Protein AF-A0AAJ2HGB0-F1 (afdb_monomer_lite)

pLDDT: mean 93.47, std 5.64, range [62.66, 98.25]

InterPro domains:
  IPR006119 Resolvase, N-terminal catalytic domain [PF00239] (1-36)
  IPR006119 Resolvase, N-terminal catalytic domain [PS51736] (1-35)
  IPR006120 Resolvase, HTH domain [PF02796] (39-81)
  IPR009057 Homedomain-like superfamily [SSF46689] (39-81)
  IPR036162 Resolvase-like, N-terminal catalytic domain superfamily [G3DSA:3.40.50.1390] (1-43)
  IPR036162 Resolvase-like, N-terminal catalytic domain superfamily [SSF53041] (1-36)

Radius of gyration: 23.84 Å; chains: 1; bounding box: 42×34×64 Å

Secondary structure (DSSP, 8-state):
-HHHHHHHHHHHHHHHHHHHHHHHHHHHHHHHHTT----SPPSS-HHHHHHHHHHHHTTSS-HHHHHHHTT--HHHHHHHHHHHH-

Sequence (86 aa):
MGRLLFNVLGMVAEFEADLIRARTREGMAVAKAKGRLRGKKPKLSTKQEAHLVALYRSGTHTTAEVAELFGVARSTVYRALQRAAT

Organism: NCBI:txid162393

Structure (mmCIF, N/CA/C/O backbone):
data_AF-A0AAJ2HGB0-F1
#
_entry.id   AF-A0AAJ2HGB0-F1
#
loop_
_atom_site.group_PDB
_atom_site.id
_atom_site.type_symbol
_atom_site.label_atom_id
_atom_site.label_alt_id
_atom_site.label_comp_id
_atom_site.label_asym_id
_atom_site.label_entity_id
_atom_site.label_seq_id
_atom_site.pdbx_PDB_ins_code
_atom_site.Cartn_x
_atom_site.Cartn_y
_atom_site.Cartn_z
_atom_site.occupancy
_atom_site.B_iso_or_equiv
_atom_site.auth_seq_id
_atom_site.auth_comp_id
_atom_site.auth_asym_id
_atom_site.auth_atom_id
_atom_site.pdbx_PDB_model_num
ATOM 1 N N . MET A 1 1 ? 24.688 19.261 -38.048 1.00 62.66 1 MET A N 1
ATOM 2 C CA . MET A 1 1 ? 25.043 17.888 -37.616 1.00 62.66 1 MET A CA 1
ATOM 3 C C . MET A 1 1 ? 24.744 17.592 -36.144 1.00 62.66 1 MET A C 1
ATOM 5 O O . MET A 1 1 ? 24.198 16.531 -35.884 1.00 62.66 1 MET A O 1
ATOM 9 N N . GLY A 1 2 ? 24.991 18.499 -35.186 1.00 84.88 2 GLY A N 1
ATOM 10 C CA . GLY A 1 2 ? 24.749 18.218 -33.753 1.00 84.88 2 GLY A CA 1
ATOM 11 C C . GLY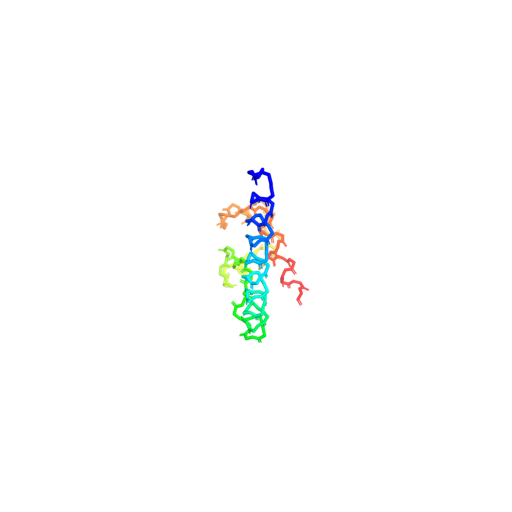 A 1 2 ? 23.300 17.872 -33.365 1.00 84.88 2 GLY A C 1
ATOM 12 O O . GLY A 1 2 ? 23.085 16.988 -32.546 1.00 84.88 2 GLY A O 1
ATOM 13 N N . ARG A 1 3 ? 22.296 18.496 -34.001 1.00 89.62 3 ARG A N 1
ATOM 14 C CA . ARG A 1 3 ? 20.871 18.228 -33.716 1.00 89.62 3 ARG A CA 1
ATOM 15 C C . ARG A 1 3 ? 20.424 16.816 -34.122 1.00 89.62 3 ARG A C 1
ATOM 17 O O . ARG A 1 3 ? 19.635 16.210 -33.413 1.00 89.62 3 ARG A O 1
ATOM 24 N N . LEU A 1 4 ? 20.941 16.285 -35.234 1.00 92.88 4 LEU A N 1
ATOM 25 C CA . LEU A 1 4 ? 20.618 14.925 -35.681 1.00 92.88 4 LEU A CA 1
ATOM 26 C C . LEU A 1 4 ? 21.216 13.881 -34.735 1.00 92.88 4 LEU A C 1
ATOM 28 O O . LEU A 1 4 ? 20.502 12.992 -34.289 1.00 92.88 4 LEU A O 1
ATOM 32 N N . LEU A 1 5 ? 22.495 14.036 -34.372 1.00 94.88 5 LEU A N 1
ATOM 33 C CA . LEU A 1 5 ? 23.151 13.145 -33.414 1.00 94.88 5 LEU A CA 1
ATOM 34 C C . LEU A 1 5 ? 22.453 13.172 -32.047 1.00 94.88 5 LEU A C 1
ATOM 36 O O . LEU A 1 5 ? 22.197 12.119 -31.475 1.00 94.88 5 LEU A O 1
ATOM 40 N N . PHE A 1 6 ? 22.095 14.359 -31.553 1.00 95.56 6 PHE A N 1
ATOM 41 C CA . PHE A 1 6 ? 21.358 14.506 -30.298 1.00 95.56 6 PHE A CA 1
ATOM 42 C C . PHE A 1 6 ? 20.016 13.760 -30.322 1.00 95.56 6 PHE A C 1
ATOM 44 O O . PHE A 1 6 ? 19.707 13.026 -29.389 1.00 95.56 6 PHE A O 1
ATOM 51 N N . ASN A 1 7 ? 19.253 13.884 -31.411 1.00 96.00 7 ASN A N 1
ATOM 52 C CA . ASN A 1 7 ? 17.972 13.192 -31.553 1.00 96.00 7 ASN A CA 1
ATOM 53 C C . ASN A 1 7 ? 18.136 11.667 -31.617 1.00 96.00 7 ASN A C 1
ATOM 55 O O . ASN A 1 7 ? 17.3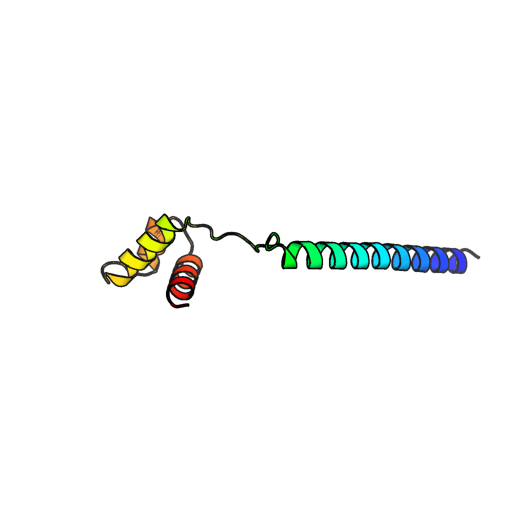63 10.948 -30.991 1.00 96.00 7 ASN A O 1
ATOM 59 N N . VAL A 1 8 ? 19.148 11.171 -32.337 1.00 96.75 8 VAL A N 1
ATOM 60 C CA . VAL A 1 8 ? 19.436 9.729 -32.410 1.00 96.75 8 VAL A CA 1
ATOM 61 C C . VAL A 1 8 ? 19.802 9.184 -31.031 1.00 96.75 8 VAL A C 1
ATOM 63 O O . VAL A 1 8 ? 19.253 8.170 -30.613 1.00 96.75 8 VAL A O 1
ATOM 66 N N . LEU A 1 9 ? 20.672 9.875 -30.293 1.00 97.00 9 LEU A N 1
ATOM 67 C CA . LEU A 1 9 ? 21.038 9.473 -28.933 1.00 97.00 9 LEU A CA 1
ATOM 68 C C . LEU A 1 9 ? 19.837 9.520 -27.978 1.00 97.00 9 LEU A C 1
ATOM 70 O O . LEU A 1 9 ? 19.686 8.623 -27.153 1.00 97.00 9 LEU A O 1
ATOM 74 N N . GLY A 1 10 ? 18.957 10.515 -28.121 1.00 97.62 10 GLY A N 1
ATOM 75 C CA . GLY A 1 10 ? 17.703 10.590 -27.368 1.00 97.62 10 GLY A CA 1
ATOM 76 C C . GLY A 1 10 ? 16.782 9.398 -27.639 1.00 97.62 10 GLY A C 1
ATOM 77 O O . GLY A 1 10 ? 16.281 8.789 -26.697 1.00 97.62 10 GLY A O 1
ATOM 78 N N . MET A 1 11 ? 16.626 9.011 -28.908 1.00 97.75 11 MET A N 1
ATOM 79 C CA . MET A 1 11 ? 15.826 7.847 -29.299 1.00 97.75 11 MET A CA 1
ATOM 80 C C . MET A 1 11 ? 16.400 6.538 -28.739 1.00 97.75 11 MET A C 1
ATOM 82 O O . MET A 1 11 ? 15.649 5.695 -28.253 1.00 97.75 11 MET A O 1
ATOM 86 N N . VAL A 1 12 ? 17.727 6.373 -28.765 1.00 97.69 12 VAL A N 1
ATOM 87 C CA . VAL A 1 12 ? 18.393 5.200 -28.173 1.00 97.69 12 VAL A CA 1
ATOM 88 C C . VAL A 1 12 ? 18.165 5.155 -26.661 1.00 97.69 12 VAL A C 1
ATOM 90 O O . VAL A 1 12 ? 17.792 4.109 -26.135 1.00 97.69 12 VAL A O 1
ATOM 93 N N . ALA A 1 13 ? 18.313 6.286 -25.968 1.00 97.81 13 ALA A N 1
ATOM 94 C CA . ALA A 1 13 ? 18.090 6.357 -24.526 1.00 97.81 13 ALA A CA 1
ATOM 95 C C . ALA A 1 13 ? 16.638 6.023 -24.136 1.00 97.81 13 ALA A C 1
ATOM 97 O O . ALA A 1 13 ? 16.402 5.333 -23.142 1.00 97.81 13 ALA A O 1
ATOM 98 N N . GLU A 1 14 ? 15.659 6.483 -24.918 1.00 97.75 14 GLU A N 1
ATOM 99 C CA . GLU A 1 14 ? 14.247 6.153 -24.709 1.00 97.75 14 GLU A CA 1
ATOM 100 C C . GLU A 1 14 ? 13.983 4.655 -24.914 1.00 97.75 14 GLU A C 1
ATOM 102 O O . GLU A 1 14 ? 13.381 4.012 -24.050 1.00 97.75 14 GLU A O 1
ATOM 107 N N . PHE A 1 15 ? 14.520 4.080 -25.994 1.00 97.88 15 PHE A N 1
ATOM 108 C CA . PHE A 1 15 ? 14.410 2.652 -26.286 1.00 97.88 15 PHE A CA 1
ATOM 109 C C . PHE A 1 15 ? 15.006 1.779 -25.171 1.00 97.88 15 PHE A C 1
ATOM 111 O O . PHE A 1 15 ? 14.371 0.827 -24.709 1.00 97.88 15 PHE A O 1
ATOM 118 N N . GLU A 1 16 ? 16.204 2.112 -24.687 1.00 98.19 16 GLU A N 1
ATOM 119 C CA . GLU A 1 16 ? 16.835 1.390 -23.579 1.00 98.19 16 GLU A CA 1
ATOM 120 C C . GLU A 1 16 ? 16.017 1.498 -22.286 1.00 98.19 16 GLU A C 1
ATOM 122 O O . GLU A 1 16 ? 15.816 0.498 -21.585 1.00 98.19 16 GLU A O 1
ATOM 127 N N . ALA A 1 17 ? 15.487 2.686 -21.979 1.00 97.88 17 ALA A N 1
ATOM 128 C CA . ALA A 1 17 ? 14.634 2.888 -20.815 1.00 97.88 17 ALA A CA 1
ATOM 129 C C . ALA A 1 17 ? 13.348 2.047 -20.895 1.00 97.88 17 ALA A C 1
ATOM 131 O O . ALA A 1 17 ? 12.920 1.471 -19.889 1.00 97.88 17 ALA A O 1
ATOM 132 N N . ASP A 1 18 ? 12.753 1.926 -22.080 1.00 98.06 18 ASP A N 1
ATOM 133 C CA . ASP A 1 18 ? 11.567 1.101 -22.301 1.00 98.06 18 ASP A CA 1
ATOM 134 C C . ASP A 1 18 ? 11.851 -0.394 -22.166 1.00 98.06 18 ASP A C 1
ATOM 136 O O . ASP A 1 18 ? 11.077 -1.101 -21.509 1.00 98.06 18 ASP A O 1
ATOM 140 N N . LEU A 1 19 ? 12.992 -0.876 -22.666 1.00 98.12 19 LEU A N 1
ATOM 141 C CA . LEU A 1 19 ? 13.423 -2.260 -22.452 1.00 98.12 19 LEU A CA 1
ATOM 142 C C . LEU A 1 19 ? 13.617 -2.582 -20.965 1.00 98.12 19 LEU A C 1
ATOM 144 O O . LEU A 1 19 ? 13.178 -3.635 -20.489 1.00 98.12 19 LEU A O 1
ATOM 148 N N . ILE A 1 20 ? 14.232 -1.671 -20.204 1.00 98.00 20 ILE A N 1
ATOM 149 C CA . ILE A 1 20 ? 14.400 -1.833 -18.754 1.00 98.00 20 ILE A CA 1
ATOM 150 C C . ILE A 1 20 ? 13.030 -1.906 -18.070 1.00 98.00 20 ILE A C 1
ATOM 152 O O . ILE A 1 20 ? 12.784 -2.821 -17.279 1.00 98.00 20 ILE A O 1
ATOM 156 N N . ARG A 1 21 ? 12.107 -0.996 -18.407 1.00 98.25 21 ARG A N 1
ATOM 157 C CA . ARG A 1 21 ? 10.741 -0.991 -17.856 1.00 98.25 21 ARG A CA 1
ATOM 158 C C . ARG A 1 21 ? 9.993 -2.282 -18.176 1.00 98.25 21 ARG A C 1
ATOM 160 O O . ARG A 1 21 ? 9.332 -2.817 -17.283 1.00 98.25 21 ARG A O 1
ATOM 167 N N . ALA A 1 22 ? 10.089 -2.784 -19.408 1.00 97.88 22 ALA A N 1
ATOM 168 C CA . ALA A 1 22 ? 9.454 -4.033 -19.824 1.00 97.88 22 ALA A CA 1
ATOM 169 C C . ALA A 1 22 ? 9.945 -5.209 -18.969 1.00 97.88 22 ALA A C 1
ATOM 171 O O . ALA A 1 22 ? 9.139 -5.884 -18.325 1.00 97.88 22 ALA A O 1
ATOM 172 N N . ARG A 1 23 ? 11.267 -5.356 -18.827 1.00 97.88 23 ARG A N 1
ATOM 173 C CA . ARG A 1 23 ? 11.874 -6.401 -17.991 1.00 97.88 23 ARG A CA 1
ATOM 174 C C . ARG A 1 23 ? 11.473 -6.283 -16.519 1.00 97.88 23 ARG A C 1
ATOM 176 O O . ARG A 1 23 ? 11.173 -7.287 -15.873 1.00 97.88 23 ARG A O 1
ATOM 183 N N . THR A 1 24 ? 11.433 -5.070 -15.964 1.00 97.50 24 THR A N 1
ATOM 184 C CA . THR A 1 24 ? 10.961 -4.860 -14.586 1.00 97.50 24 THR A CA 1
ATOM 185 C C . THR A 1 24 ? 9.496 -5.264 -14.436 1.00 97.50 24 THR A C 1
ATOM 187 O O . THR A 1 24 ? 9.148 -5.909 -13.449 1.00 97.50 24 THR A O 1
ATOM 190 N N . ARG A 1 25 ? 8.630 -4.929 -15.400 1.00 96.69 25 ARG A N 1
ATOM 191 C CA . ARG A 1 25 ? 7.209 -5.316 -15.380 1.00 96.69 25 ARG A CA 1
ATOM 192 C C . ARG A 1 25 ? 7.031 -6.831 -15.431 1.00 96.69 25 ARG A C 1
ATOM 194 O O . ARG A 1 25 ? 6.260 -7.357 -14.631 1.00 96.69 25 ARG A O 1
ATOM 201 N N . GLU A 1 26 ? 7.774 -7.525 -16.286 1.00 97.12 26 GLU A N 1
ATOM 202 C CA . GLU A 1 26 ? 7.788 -8.992 -16.344 1.00 97.12 26 GLU A CA 1
ATOM 203 C C . GLU A 1 26 ? 8.234 -9.602 -15.009 1.00 97.12 26 GLU A C 1
ATOM 205 O O . GLU A 1 26 ? 7.536 -10.438 -14.430 1.00 97.12 26 GLU A O 1
ATOM 210 N N . GLY A 1 27 ? 9.349 -9.119 -14.451 1.00 96.06 27 GLY A N 1
ATOM 211 C CA . GLY A 1 27 ? 9.839 -9.560 -13.144 1.00 96.06 27 GLY A CA 1
ATOM 212 C C . GLY A 1 27 ? 8.831 -9.310 -12.017 1.00 96.06 27 GLY A C 1
ATOM 213 O O . GLY A 1 27 ? 8.602 -10.183 -11.174 1.00 96.06 27 GLY A O 1
ATOM 214 N N . MET A 1 28 ? 8.171 -8.147 -12.021 1.00 96.06 28 MET A N 1
ATOM 215 C CA . MET A 1 28 ? 7.100 -7.826 -11.077 1.00 96.06 28 MET A CA 1
ATOM 216 C C . MET A 1 28 ? 5.892 -8.750 -11.243 1.00 96.06 28 MET A C 1
ATOM 218 O O . MET A 1 28 ? 5.335 -9.181 -10.235 1.00 96.06 28 MET A O 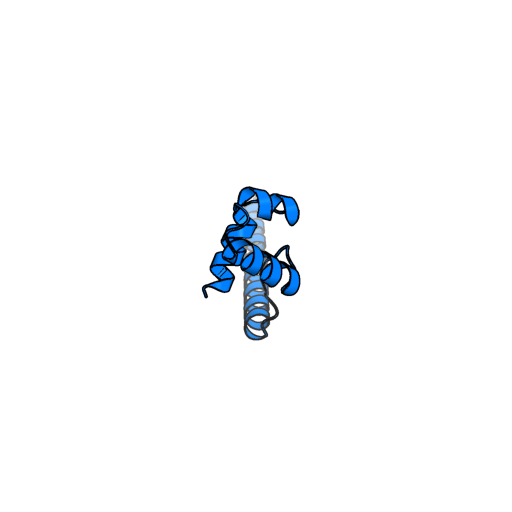1
ATOM 222 N N . ALA A 1 29 ? 5.494 -9.094 -12.471 1.00 94.88 29 ALA A N 1
ATOM 223 C CA . ALA A 1 29 ? 4.392 -10.021 -12.720 1.00 94.88 29 ALA A CA 1
ATOM 224 C C . ALA A 1 29 ? 4.688 -11.410 -12.129 1.00 94.88 29 ALA A C 1
ATOM 226 O O . ALA A 1 29 ? 3.862 -11.959 -11.396 1.00 94.88 29 ALA A O 1
ATOM 227 N N . VAL A 1 30 ? 5.905 -11.926 -12.333 1.00 96.06 30 VAL A N 1
ATOM 228 C CA . VAL A 1 30 ? 6.357 -13.193 -11.733 1.00 96.06 30 VAL A CA 1
ATOM 229 C C . VAL A 1 30 ? 6.385 -13.107 -10.202 1.00 96.06 30 VAL A C 1
ATOM 231 O O . VAL A 1 30 ? 5.912 -14.013 -9.512 1.00 96.06 30 VAL A O 1
ATOM 234 N N . ALA A 1 31 ? 6.905 -12.016 -9.633 1.00 94.69 31 ALA A N 1
ATOM 235 C CA . ALA A 1 31 ? 6.943 -11.820 -8.183 1.00 94.69 31 ALA A CA 1
ATOM 236 C C . ALA A 1 31 ? 5.538 -11.677 -7.565 1.00 94.69 31 ALA A C 1
ATOM 238 O O . ALA A 1 31 ? 5.303 -12.173 -6.458 1.00 94.69 31 ALA A O 1
ATOM 239 N N . LYS A 1 32 ? 4.602 -11.039 -8.280 1.00 92.12 32 LYS A N 1
ATOM 240 C CA . LYS A 1 32 ? 3.186 -10.932 -7.904 1.00 92.12 32 LYS A CA 1
ATOM 241 C C . LYS A 1 32 ? 2.516 -12.302 -7.899 1.00 92.12 32 LYS A C 1
ATOM 243 O O . LYS A 1 32 ? 1.883 -12.637 -6.903 1.00 92.12 32 LYS A O 1
ATOM 248 N N . ALA A 1 33 ? 2.711 -13.106 -8.947 1.00 92.56 33 ALA A N 1
ATOM 249 C CA . ALA A 1 33 ? 2.183 -14.470 -9.027 1.00 92.56 33 ALA A CA 1
ATOM 250 C C . ALA A 1 33 ? 2.704 -15.359 -7.882 1.00 92.56 33 ALA A C 1
ATOM 252 O O . ALA A 1 33 ? 1.959 -16.155 -7.322 1.00 92.56 33 ALA A O 1
ATOM 253 N N . LYS A 1 34 ? 3.959 -15.158 -7.458 1.00 94.44 34 LYS A N 1
ATOM 254 C CA . LYS A 1 34 ? 4.556 -15.826 -6.284 1.00 94.44 34 LYS A CA 1
ATOM 255 C C . LYS A 1 34 ? 4.147 -15.212 -4.933 1.00 94.44 34 LYS A C 1
ATOM 257 O O . LYS A 1 34 ? 4.684 -15.608 -3.902 1.00 94.44 34 LYS A O 1
ATOM 262 N N . GLY A 1 35 ? 3.274 -14.202 -4.911 1.00 89.50 35 GLY A N 1
ATOM 263 C CA . GLY A 1 35 ? 2.801 -13.544 -3.686 1.00 89.50 35 GLY A CA 1
ATOM 264 C C . GLY A 1 35 ? 3.865 -12.748 -2.915 1.00 89.50 35 GLY A C 1
ATOM 265 O O . GLY A 1 35 ? 3.648 -12.408 -1.748 1.00 89.50 35 GLY A O 1
ATOM 266 N N . ARG A 1 36 ? 5.016 -12.454 -3.540 1.00 89.38 36 ARG A N 1
ATOM 267 C CA . ARG A 1 36 ? 6.146 -11.734 -2.920 1.00 89.38 36 ARG A CA 1
ATOM 268 C C . ARG A 1 36 ? 5.943 -10.224 -2.903 1.00 89.38 36 ARG A C 1
ATOM 270 O O . ARG A 1 36 ? 6.424 -9.553 -1.994 1.00 89.38 36 ARG A O 1
ATOM 277 N N . LEU A 1 37 ? 5.209 -9.693 -3.880 1.00 85.25 37 LEU A N 1
ATOM 278 C CA . LEU A 1 37 ? 4.818 -8.287 -3.902 1.00 85.25 37 LEU A CA 1
ATOM 279 C C . LEU A 1 37 ? 3.636 -8.070 -2.961 1.00 85.25 37 LEU A C 1
ATOM 281 O O . LEU A 1 37 ? 2.473 -8.146 -3.351 1.00 85.25 37 LEU A O 1
ATOM 285 N N . ARG A 1 38 ? 3.955 -7.806 -1.697 1.00 78.31 38 ARG A N 1
ATOM 286 C CA . ARG A 1 38 ? 3.004 -7.295 -0.713 1.00 78.31 38 ARG A CA 1
ATOM 287 C C . ARG A 1 38 ? 3.306 -5.813 -0.553 1.00 78.31 38 ARG A C 1
ATOM 289 O O . ARG A 1 38 ? 4.468 -5.448 -0.394 1.00 78.31 38 ARG A O 1
ATOM 296 N N . GLY A 1 39 ? 2.280 -4.970 -0.668 1.00 85.62 39 GLY A N 1
ATOM 297 C CA . GLY A 1 39 ? 2.413 -3.528 -0.465 1.00 85.62 39 GLY A CA 1
ATOM 298 C C . GLY A 1 39 ? 2.929 -3.188 0.938 1.00 85.62 39 GLY A C 1
ATOM 299 O O . GLY A 1 39 ? 3.363 -4.056 1.699 1.00 85.62 39 GLY A O 1
ATOM 300 N N . LYS A 1 40 ? 2.860 -1.911 1.320 1.00 86.81 40 LYS A N 1
ATOM 301 C CA . LYS A 1 40 ? 3.307 -1.485 2.652 1.00 86.81 40 LYS A CA 1
ATOM 302 C C . LYS A 1 40 ? 2.631 -2.331 3.738 1.00 86.81 40 LYS A C 1
ATOM 304 O O . LYS A 1 40 ? 1.405 -2.337 3.846 1.00 86.81 40 LYS A O 1
ATOM 309 N N . LYS A 1 41 ? 3.440 -3.030 4.540 1.00 87.19 41 LYS A N 1
ATOM 310 C CA . LYS A 1 41 ? 2.945 -3.817 5.673 1.00 87.19 41 LYS A CA 1
ATOM 311 C C . LYS A 1 41 ? 2.191 -2.900 6.651 1.00 87.19 41 LYS A C 1
ATOM 313 O O . LYS A 1 41 ? 2.606 -1.746 6.824 1.00 87.19 41 LYS A O 1
ATOM 318 N N . PRO A 1 42 ? 1.105 -3.376 7.287 1.00 88.75 42 PRO A N 1
ATOM 319 C CA . PRO A 1 42 ? 0.456 -2.639 8.364 1.00 88.75 42 PRO A CA 1
ATOM 320 C C . PRO A 1 42 ? 1.463 -2.239 9.450 1.00 88.75 42 PRO A C 1
ATOM 322 O O . PRO A 1 42 ? 2.415 -2.969 9.719 1.00 88.75 42 PRO A O 1
ATOM 325 N N . LYS A 1 43 ? 1.257 -1.065 10.062 1.00 89.25 43 LYS A N 1
ATOM 326 C CA . LYS A 1 43 ? 2.103 -0.584 11.170 1.00 89.25 43 LYS A CA 1
ATOM 327 C C . LYS A 1 43 ? 1.974 -1.449 12.426 1.00 89.25 43 LYS A C 1
ATOM 329 O O . LYS A 1 43 ? 2.904 -1.503 13.218 1.00 89.25 43 LYS A O 1
ATOM 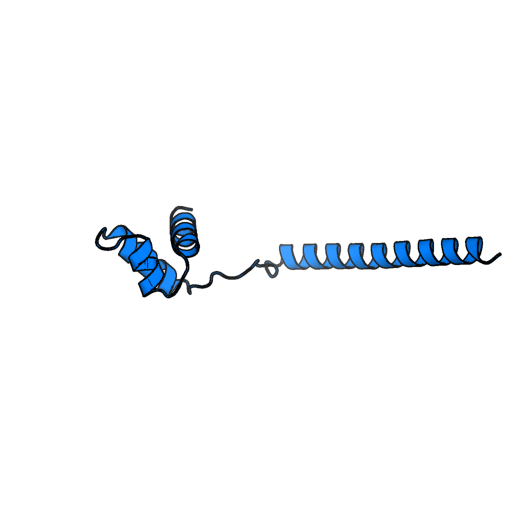334 N N . LEU A 1 44 ? 0.814 -2.073 12.604 1.00 93.19 44 LEU A N 1
ATOM 335 C CA . LEU A 1 44 ? 0.499 -2.923 13.742 1.00 93.19 44 LEU A CA 1
ATOM 336 C C . LEU A 1 44 ? 0.710 -4.385 13.356 1.00 93.19 44 LEU A C 1
ATOM 338 O O . LEU A 1 44 ? 0.405 -4.792 12.233 1.00 93.19 44 LEU A O 1
ATOM 342 N N . SER A 1 45 ? 1.220 -5.177 14.295 1.00 93.69 45 SER A N 1
ATOM 343 C CA . SER A 1 45 ? 1.207 -6.634 14.170 1.00 93.69 45 SER A CA 1
ATOM 344 C C . SER A 1 45 ? -0.228 -7.164 14.198 1.00 93.69 45 SER A C 1
ATOM 346 O O . SER A 1 45 ? -1.124 -6.523 14.743 1.00 93.69 45 SER A O 1
ATOM 348 N N . THR A 1 46 ? -0.450 -8.376 13.690 1.00 92.56 46 THR A N 1
ATOM 349 C CA . THR A 1 46 ? -1.775 -9.021 13.709 1.00 92.56 46 THR A CA 1
ATOM 350 C C . THR A 1 46 ? -2.360 -9.110 15.123 1.00 92.56 46 THR A C 1
ATOM 352 O O . THR A 1 46 ? -3.555 -8.907 15.306 1.00 92.56 46 THR A O 1
ATOM 355 N N . LYS A 1 47 ? -1.516 -9.348 16.140 1.00 94.88 47 LYS A N 1
ATOM 356 C CA . LYS A 1 47 ? -1.939 -9.383 17.550 1.00 94.88 47 LYS A CA 1
ATOM 357 C C . LYS A 1 47 ? -2.372 -8.005 18.052 1.00 94.88 47 LYS A C 1
ATOM 359 O O . LYS A 1 47 ? -3.415 -7.890 18.686 1.00 94.88 47 LYS A O 1
ATOM 364 N N . GLN A 1 48 ? -1.590 -6.967 17.752 1.00 95.19 48 GLN A N 1
ATOM 365 C CA . GLN A 1 48 ? -1.943 -5.591 18.113 1.00 95.19 48 GLN A CA 1
ATOM 366 C C . GLN A 1 48 ? -3.216 -5.141 17.404 1.00 95.19 48 GLN A C 1
ATOM 368 O O . GLN A 1 48 ? -4.050 -4.491 18.013 1.00 95.19 48 GLN A O 1
ATOM 373 N N . GLU A 1 49 ? -3.384 -5.511 16.138 1.00 95.06 49 GLU A N 1
ATOM 374 C CA . GLU A 1 49 ? -4.582 -5.191 15.374 1.00 95.06 49 GLU A CA 1
ATOM 375 C C . GLU A 1 49 ? -5.825 -5.877 15.951 1.00 95.06 49 GLU A C 1
ATOM 377 O O . GLU A 1 49 ? -6.840 -5.217 16.151 1.00 95.06 49 GLU A O 1
ATOM 382 N N . ALA A 1 50 ? -5.735 -7.161 16.307 1.00 94.94 50 ALA A N 1
ATOM 383 C CA . ALA A 1 50 ? -6.826 -7.871 16.972 1.00 94.94 50 ALA A CA 1
ATOM 384 C C . ALA A 1 50 ? -7.185 -7.235 18.326 1.00 94.94 50 ALA A C 1
ATOM 386 O O . ALA A 1 50 ? -8.363 -7.030 18.615 1.00 94.94 50 ALA A O 1
ATOM 387 N N . HIS A 1 51 ? -6.177 -6.869 19.125 1.00 95.50 51 HIS A N 1
ATOM 388 C CA . HIS A 1 51 ? -6.389 -6.189 20.402 1.00 95.50 51 HIS A CA 1
ATOM 389 C C . HIS A 1 51 ? -7.052 -4.819 20.209 1.00 95.50 51 HIS A C 1
ATOM 391 O O . HIS A 1 51 ? -8.023 -4.502 20.889 1.00 95.50 51 HIS A O 1
ATOM 397 N N . LEU A 1 52 ? -6.585 -4.043 19.233 1.00 95.56 52 LEU A N 1
ATOM 398 C CA . LEU A 1 52 ? -7.150 -2.747 18.874 1.00 95.56 52 LEU A CA 1
ATOM 399 C C . LEU A 1 52 ? -8.626 -2.863 18.474 1.00 95.56 52 LEU A C 1
ATOM 401 O O . LEU A 1 52 ? -9.460 -2.093 18.945 1.00 95.56 52 LEU A O 1
ATOM 405 N N . VAL A 1 53 ? -8.959 -3.837 17.622 1.00 95.19 53 VAL A N 1
ATOM 406 C CA . VAL A 1 53 ? -10.336 -4.074 17.166 1.00 95.19 53 VAL A CA 1
ATOM 407 C C . VAL A 1 53 ? -11.231 -4.515 18.325 1.00 95.19 53 VAL A C 1
ATOM 409 O O . VAL A 1 53 ? -12.359 -4.038 18.426 1.00 95.19 53 VAL A O 1
ATOM 412 N N . ALA A 1 54 ? -10.743 -5.389 19.209 1.00 95.25 54 ALA A N 1
ATOM 413 C CA . ALA A 1 54 ? -11.481 -5.812 20.397 1.00 95.25 54 ALA A CA 1
ATOM 414 C C . ALA A 1 54 ? -11.760 -4.634 21.344 1.00 95.25 54 ALA A C 1
ATOM 416 O O . ALA A 1 54 ? -12.897 -4.463 21.777 1.00 95.25 54 ALA A O 1
ATOM 417 N N . LEU A 1 55 ? -10.755 -3.789 21.593 1.00 94.88 55 LEU A N 1
ATOM 418 C CA . LEU A 1 55 ? -10.874 -2.610 22.453 1.00 94.88 55 LEU A CA 1
ATOM 419 C C . LEU A 1 55 ? -11.835 -1.559 21.883 1.00 94.88 55 LEU A C 1
ATOM 421 O O . LEU A 1 55 ? -12.576 -0.915 22.616 1.00 94.88 55 LEU A O 1
ATOM 425 N N . TYR A 1 56 ? -11.855 -1.390 20.562 1.00 93.88 56 TYR A N 1
ATOM 426 C CA . TYR A 1 56 ? -12.845 -0.525 19.927 1.00 93.88 56 TYR A CA 1
ATOM 427 C C . TYR A 1 56 ? -14.262 -1.112 20.041 1.00 93.88 56 TYR A C 1
ATOM 429 O O . TYR A 1 56 ? -15.212 -0.400 20.361 1.00 93.88 56 TYR A O 1
ATOM 437 N N . ARG A 1 57 ? -14.413 -2.425 19.816 1.00 94.00 57 ARG A N 1
ATOM 438 C CA . ARG A 1 57 ? -15.710 -3.122 19.882 1.00 94.00 57 ARG A CA 1
ATOM 439 C C . ARG A 1 57 ? -16.286 -3.217 21.295 1.00 94.00 57 ARG A C 1
ATOM 441 O O . ARG A 1 57 ? -17.500 -3.335 21.413 1.00 94.00 57 ARG A O 1
ATOM 448 N N . SER A 1 58 ? -15.469 -3.139 22.348 1.00 93.81 58 SER A N 1
ATOM 449 C CA . SER A 1 58 ? -15.978 -3.070 23.724 1.00 93.81 58 SER A CA 1
ATOM 450 C C . SER A 1 58 ? -16.708 -1.760 24.029 1.00 93.81 58 SER A C 1
ATOM 452 O O . SER A 1 58 ? -17.358 -1.669 25.064 1.00 93.81 58 SER A O 1
ATOM 454 N N . GLY A 1 59 ? -16.602 -0.745 23.161 1.00 91.25 59 GLY A N 1
ATOM 455 C CA . GLY A 1 59 ? -17.302 0.534 23.313 1.00 91.25 59 GLY A CA 1
ATOM 456 C C . GLY A 1 59 ? -16.768 1.416 24.445 1.00 91.25 59 GLY A C 1
ATOM 457 O O . GLY A 1 59 ? -17.351 2.453 24.735 1.00 91.25 59 GLY A O 1
ATOM 458 N N . THR A 1 60 ? -15.663 1.019 25.081 1.00 91.62 60 THR A N 1
ATOM 459 C CA . THR A 1 60 ? -15.078 1.717 26.235 1.00 91.62 60 THR A CA 1
ATOM 460 C C . THR A 1 60 ? -14.148 2.861 25.848 1.00 91.62 60 THR A C 1
ATOM 462 O O . THR A 1 60 ? -13.861 3.701 26.690 1.00 91.62 60 THR A O 1
ATOM 465 N N . HIS A 1 61 ? -13.669 2.890 24.602 1.00 92.88 61 HIS A N 1
ATOM 466 C CA . HIS A 1 61 ? -12.727 3.893 24.111 1.00 92.88 61 HIS A CA 1
ATOM 467 C C . HIS A 1 61 ? -13.182 4.446 22.762 1.00 92.88 61 HIS A C 1
ATOM 469 O O . HIS A 1 61 ? -13.642 3.719 21.876 1.00 92.88 61 HIS A O 1
ATOM 475 N N . THR A 1 62 ? -12.987 5.742 22.577 1.00 93.94 62 THR A N 1
ATOM 476 C CA . THR A 1 62 ? -13.150 6.425 21.297 1.00 93.94 62 THR A CA 1
ATOM 477 C C . THR A 1 62 ? -12.034 6.042 20.320 1.00 93.94 62 THR A C 1
ATOM 479 O O . THR A 1 62 ? -10.955 5.581 20.693 1.00 93.94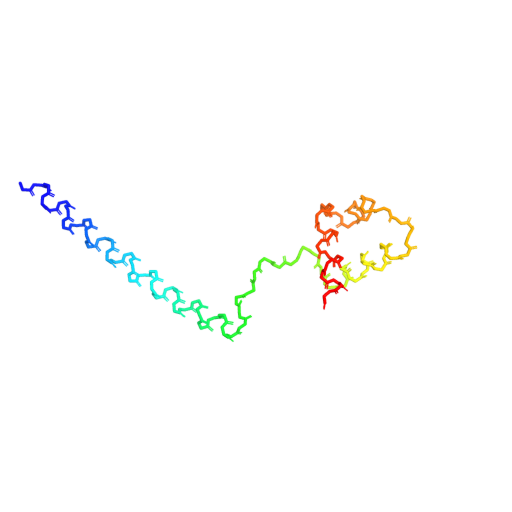 62 THR A O 1
ATOM 482 N N . THR A 1 63 ? -12.242 6.296 19.024 1.00 93.50 63 THR A N 1
ATOM 483 C CA . THR A 1 63 ? -11.196 6.064 18.009 1.00 93.50 63 THR A CA 1
ATOM 484 C C . THR A 1 63 ? -9.941 6.912 18.230 1.00 93.50 63 THR A C 1
ATOM 486 O O . THR A 1 63 ? -8.869 6.533 17.758 1.00 93.50 63 THR A O 1
ATOM 489 N N . ALA A 1 64 ? -10.064 8.056 18.912 1.00 95.25 64 ALA A N 1
ATOM 490 C CA . ALA A 1 64 ? -8.943 8.922 19.254 1.00 95.25 64 ALA A CA 1
ATOM 491 C C . ALA A 1 64 ? -8.098 8.320 20.385 1.00 95.25 64 ALA A C 1
ATOM 493 O O . ALA A 1 64 ? -6.888 8.197 20.222 1.00 95.25 64 ALA A O 1
ATOM 494 N N . GLU A 1 65 ? -8.733 7.855 21.460 1.00 95.75 65 GLU A N 1
ATOM 495 C CA . GLU A 1 65 ? -8.040 7.220 22.591 1.00 95.75 65 GLU A CA 1
ATOM 496 C C . GLU A 1 65 ? -7.365 5.914 22.164 1.00 95.75 65 GLU A C 1
ATOM 498 O O . GLU A 1 65 ? -6.208 5.666 22.488 1.00 95.75 65 GLU A O 1
ATOM 503 N N . VAL A 1 66 ? -8.038 5.103 21.341 1.00 95.81 66 VAL A N 1
ATOM 504 C CA . VAL A 1 66 ? -7.432 3.891 20.768 1.00 95.81 66 VAL A CA 1
ATOM 505 C C . VAL A 1 66 ? -6.227 4.234 19.883 1.00 95.81 66 VAL A C 1
ATOM 507 O O . VAL A 1 66 ? -5.222 3.528 19.892 1.00 95.81 66 VAL A O 1
ATOM 510 N N . ALA A 1 67 ? -6.296 5.314 19.104 1.00 96.25 67 ALA A N 1
ATOM 511 C CA . ALA A 1 67 ? -5.172 5.751 18.281 1.00 96.25 67 ALA A CA 1
ATOM 512 C C . ALA A 1 67 ? -3.958 6.140 19.145 1.00 96.25 67 ALA A C 1
ATOM 514 O O . ALA A 1 67 ? -2.837 5.723 18.846 1.00 96.25 67 ALA A O 1
ATOM 515 N N . GLU A 1 68 ? -4.196 6.874 20.229 1.00 96.69 68 GLU A N 1
ATOM 516 C CA . GLU A 1 68 ? -3.172 7.289 21.186 1.00 96.69 68 GLU A CA 1
ATOM 517 C C . GLU A 1 68 ? -2.539 6.095 21.912 1.00 96.69 68 GLU A C 1
ATOM 519 O O . GLU A 1 68 ? -1.319 5.936 21.867 1.00 96.69 68 GLU A O 1
ATOM 524 N N . LEU A 1 69 ? -3.355 5.187 22.461 1.00 95.31 69 LEU A N 1
ATOM 525 C CA . LEU A 1 69 ? -2.902 3.981 23.170 1.00 95.31 69 LEU A CA 1
ATOM 526 C C . LEU A 1 69 ? -1.975 3.098 22.325 1.00 95.31 69 LEU A C 1
ATOM 528 O O . LEU A 1 69 ? -1.041 2.486 22.840 1.00 95.31 69 LEU A O 1
ATOM 532 N N . PHE A 1 70 ? -2.230 3.023 21.018 1.00 94.88 70 PHE A N 1
ATOM 533 C CA . PHE A 1 70 ? -1.438 2.218 20.089 1.00 94.88 70 PHE A CA 1
ATOM 534 C C . PHE A 1 70 ? -0.347 3.025 19.364 1.00 94.88 70 PHE A C 1
ATOM 536 O O . PHE A 1 70 ? 0.362 2.461 18.528 1.00 94.88 70 PHE A O 1
ATOM 543 N N . GLY A 1 71 ? -0.196 4.324 19.650 1.00 95.62 71 GLY A N 1
ATOM 544 C CA . GLY A 1 71 ? 0.807 5.190 19.021 1.00 95.62 71 GLY A CA 1
ATOM 545 C C . GLY A 1 71 ? 0.631 5.331 17.504 1.00 95.62 71 GLY A C 1
ATOM 546 O O . GLY A 1 71 ? 1.607 5.420 16.751 1.00 95.62 71 GLY A O 1
ATOM 547 N N . VAL A 1 72 ? -0.611 5.299 17.016 1.00 95.88 72 VAL A N 1
ATOM 548 C CA . VAL A 1 72 ? -0.938 5.356 15.585 1.00 95.88 72 VAL A CA 1
ATOM 549 C C . VAL A 1 72 ? -1.884 6.505 15.269 1.00 95.88 72 VAL A C 1
ATOM 551 O O . VAL A 1 72 ? -2.594 7.017 16.117 1.00 95.88 72 VAL A O 1
ATOM 554 N N . ALA A 1 73 ? -1.936 6.920 14.004 1.00 96.19 73 ALA A N 1
ATOM 555 C CA . ALA A 1 73 ? -2.941 7.888 13.573 1.00 96.19 73 ALA A CA 1
ATOM 556 C C . ALA A 1 73 ? -4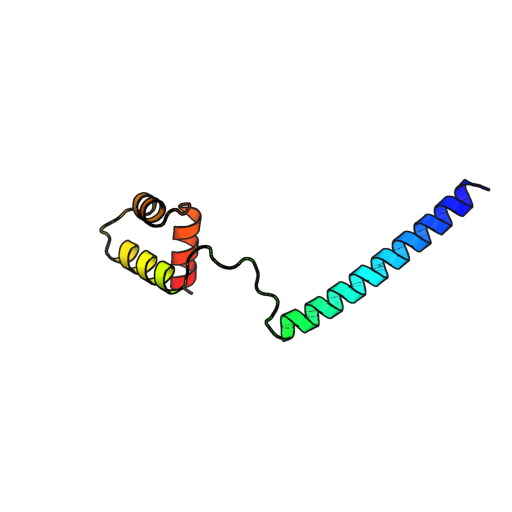.341 7.247 13.551 1.00 96.19 73 ALA A C 1
ATOM 558 O O . ALA A 1 73 ? -4.469 6.068 13.208 1.00 96.19 73 ALA A O 1
ATOM 559 N N . ARG A 1 74 ? -5.397 8.046 13.762 1.00 95.88 74 ARG A N 1
ATOM 560 C CA . ARG A 1 74 ? -6.810 7.616 13.637 1.00 95.88 74 ARG A CA 1
ATOM 561 C C . ARG A 1 74 ? -7.112 6.890 12.319 1.00 95.88 74 ARG A C 1
ATOM 563 O O . ARG A 1 74 ? -7.868 5.928 12.291 1.00 95.88 74 ARG A O 1
ATOM 570 N N . SER A 1 75 ? -6.465 7.282 11.220 1.00 95.88 75 SER A N 1
ATOM 571 C CA . SER A 1 75 ? -6.591 6.595 9.924 1.00 95.88 75 SER A CA 1
ATOM 572 C C . SER A 1 75 ? -6.127 5.132 9.961 1.00 95.88 75 SER A C 1
ATOM 574 O O . SER A 1 75 ? -6.637 4.301 9.214 1.00 95.88 75 SER A O 1
ATOM 576 N N . THR A 1 76 ? -5.180 4.791 10.836 1.00 95.38 76 THR A N 1
ATOM 577 C CA . THR A 1 76 ? -4.705 3.413 11.032 1.00 95.38 76 THR A CA 1
ATOM 578 C C . THR A 1 76 ? -5.743 2.582 11.777 1.00 95.38 76 THR A C 1
ATOM 580 O O . THR A 1 76 ? -5.958 1.436 11.389 1.00 95.38 76 THR A O 1
ATOM 583 N N . VAL A 1 77 ? -6.424 3.177 12.765 1.00 95.56 77 VAL A N 1
ATOM 584 C CA . VAL A 1 77 ? -7.559 2.569 13.482 1.00 95.56 77 VAL A CA 1
ATOM 585 C C . VAL A 1 77 ? -8.673 2.224 12.496 1.00 95.56 77 VAL A C 1
ATOM 587 O O . VAL A 1 77 ? -9.048 1.062 12.384 1.00 95.56 77 VAL A O 1
ATOM 590 N N . TYR A 1 78 ? -9.125 3.183 11.680 1.00 95.44 78 TYR A N 1
ATOM 591 C CA . TYR A 1 78 ? -10.164 2.919 10.675 1.00 95.44 78 TYR A CA 1
ATOM 592 C C . TYR A 1 78 ? -9.766 1.837 9.669 1.00 95.44 78 TYR A C 1
ATOM 594 O O . TYR A 1 78 ? -10.559 0.952 9.363 1.00 95.44 78 TYR A O 1
ATOM 602 N N . ARG A 1 79 ? -8.517 1.853 9.185 1.00 94.62 79 ARG A N 1
ATOM 603 C CA . ARG A 1 79 ? -8.026 0.814 8.267 1.00 94.62 79 ARG A CA 1
ATOM 604 C C . ARG A 1 79 ? -7.974 -0.569 8.919 1.00 94.62 79 ARG A C 1
ATOM 606 O O . ARG A 1 79 ? -8.176 -1.551 8.215 1.00 94.62 79 ARG A O 1
ATOM 613 N N . ALA A 1 80 ? -7.655 -0.656 10.211 1.00 94.31 80 ALA A N 1
ATOM 614 C CA . ALA A 1 80 ? -7.699 -1.910 10.963 1.00 94.31 80 ALA A CA 1
ATOM 615 C C . ALA A 1 80 ? -9.137 -2.428 11.094 1.00 94.31 80 ALA A C 1
ATOM 617 O O . ALA A 1 80 ? -9.402 -3.588 10.800 1.00 94.31 80 ALA A O 1
ATOM 618 N N . LEU A 1 81 ? -10.083 -1.548 11.431 1.00 93.94 81 LEU A N 1
ATOM 619 C CA . LEU A 1 81 ? -11.503 -1.899 11.506 1.00 93.94 81 LEU A CA 1
ATOM 620 C C . LEU A 1 81 ? -12.056 -2.365 10.153 1.00 93.94 81 LEU A C 1
ATOM 622 O O . LEU A 1 81 ? -12.768 -3.362 10.101 1.00 93.94 81 LEU A O 1
ATOM 626 N N . GLN A 1 82 ? -11.677 -1.701 9.058 1.00 94.25 82 GLN A N 1
ATOM 627 C CA . GLN A 1 82 ? -12.075 -2.099 7.706 1.00 94.25 82 GLN A CA 1
ATOM 628 C C . GLN A 1 82 ? -11.516 -3.476 7.322 1.00 94.25 82 GLN A C 1
ATOM 630 O O . GLN A 1 82 ? -12.241 -4.292 6.759 1.00 94.25 82 GLN A O 1
ATOM 635 N N . ARG A 1 83 ? -10.250 -3.763 7.662 1.00 91.69 83 ARG A N 1
ATOM 636 C CA . ARG A 1 83 ? -9.649 -5.089 7.441 1.00 91.69 83 ARG A CA 1
ATOM 637 C C . ARG A 1 83 ? -10.312 -6.179 8.275 1.00 91.69 83 ARG A C 1
ATOM 639 O O . ARG A 1 83 ? -10.411 -7.292 7.799 1.00 91.69 83 ARG A O 1
ATOM 646 N N . ALA A 1 84 ? -10.759 -5.866 9.489 1.00 89.88 84 ALA A N 1
ATOM 647 C CA . ALA A 1 84 ? -11.452 -6.816 10.357 1.00 89.88 84 ALA A CA 1
ATOM 648 C C . ALA A 1 84 ? -12.927 -7.046 9.981 1.00 89.88 84 ALA A C 1
ATOM 650 O O . ALA A 1 84 ? -13.570 -7.921 10.561 1.00 89.88 84 ALA A O 1
ATOM 651 N N . ALA A 1 85 ? -13.479 -6.225 9.085 1.00 84.44 85 ALA A N 1
ATOM 652 C CA . ALA A 1 85 ? -14.825 -6.377 8.537 1.00 84.44 85 ALA A CA 1
ATOM 653 C C . ALA A 1 85 ? -14.842 -7.100 7.178 1.00 84.44 85 ALA A C 1
ATOM 655 O O . ALA A 1 85 ? -15.921 -7.448 6.707 1.00 84.44 85 ALA A O 1
ATOM 656 N N . THR A 1 86 ? -13.672 -7.282 6.552 1.00 69.25 86 THR A N 1
ATOM 657 C CA . THR A 1 86 ? -13.490 -8.001 5.279 1.00 69.25 86 THR A CA 1
ATOM 658 C C . THR A 1 86 ? -13.039 -9.426 5.561 1.00 69.25 86 THR A C 1
ATOM 660 O O . THR A 1 86 ? -13.555 -10.342 4.891 1.00 69.25 86 THR A O 1
#

Foldseek 3Di:
DVVVVVVVVVVVVVVVVVVVVVVVVVVVVVCVVVVNDDPDDQPDDPVLLVVLLVVVVVVPDDLVVSCVVSVHDSVSSVVSNVVVVD